Protein AF-X1P301-F1 (afdb_monomer_lite)

Secondary structure (DSSP, 8-state):
--S---EEEE-SSS--TTHHHHHTTSSPEEEE--TT---TTSEE----GGGHHHHHHHHHHHHHHHHTT--S----------------TTTHHHHHHTTTS-SSHHHHHHHHTTSS---------

Structure (mmCIF, N/CA/C/O backbone):
data_AF-X1P301-F1
#
_entry.id   AF-X1P301-F1
#
loop_
_atom_site.group_PDB
_atom_site.id
_atom_site.type_symbol
_atom_site.label_atom_id
_atom_site.label_alt_id
_atom_site.label_comp_id
_atom_site.label_asym_id
_atom_site.label_entity_id
_atom_site.label_seq_id
_atom_site.pdbx_PDB_ins_code
_atom_site.Cartn_x
_atom_site.Cartn_y
_atom_site.Cartn_z
_atom_site.occupancy
_atom_site.B_iso_or_equiv
_atom_site.auth_seq_id
_atom_site.auth_comp_id
_atom_site.auth_asym_id
_atom_site.auth_atom_id
_atom_site.pdbx_PDB_model_num
ATOM 1 N N . MET A 1 1 ? -17.099 -10.089 3.663 1.00 89.69 1 MET A N 1
ATOM 2 C CA . MET A 1 1 ? -16.391 -9.250 4.656 1.00 89.69 1 MET A CA 1
ATOM 3 C C . MET A 1 1 ? -15.686 -10.157 5.645 1.00 89.69 1 MET A C 1
ATOM 5 O O . MET A 1 1 ? -16.294 -11.140 6.049 1.00 89.69 1 MET A O 1
ATOM 9 N N . THR A 1 2 ? -14.427 -9.868 5.991 1.00 94.25 2 THR A N 1
ATOM 10 C CA . THR A 1 2 ? -13.598 -10.789 6.791 1.00 94.25 2 THR A CA 1
ATOM 11 C C . THR A 1 2 ? -13.805 -10.670 8.299 1.00 94.25 2 THR A C 1
ATOM 13 O O . THR A 1 2 ? -13.667 -11.666 9.005 1.00 94.25 2 THR A O 1
ATOM 16 N N . GLY A 1 3 ? -14.143 -9.471 8.787 1.00 93.62 3 GLY A N 1
ATOM 17 C CA . GLY A 1 3 ? -14.362 -9.195 10.211 1.00 93.62 3 GLY A CA 1
ATOM 18 C C . GLY A 1 3 ? -13.089 -9.191 11.066 1.00 93.62 3 GLY A C 1
ATOM 19 O O . GLY A 1 3 ? -13.188 -9.266 12.284 1.00 93.62 3 GLY A O 1
ATOM 20 N N . VAL A 1 4 ? -11.897 -9.133 10.455 1.00 95.94 4 VAL A N 1
ATOM 21 C CA . VAL A 1 4 ? -10.601 -9.249 11.167 1.00 95.94 4 VAL A CA 1
ATOM 22 C C . VAL A 1 4 ? -9.677 -8.044 11.014 1.00 95.94 4 VAL A C 1
ATOM 24 O O . VAL A 1 4 ? -8.567 -8.062 11.537 1.00 95.94 4 VAL A O 1
ATOM 27 N N . VAL A 1 5 ? -10.100 -7.007 10.291 1.00 96.44 5 VAL A N 1
ATOM 28 C CA . VAL A 1 5 ? -9.317 -5.772 10.158 1.00 96.44 5 VAL A CA 1
ATOM 29 C C . VAL A 1 5 ? -9.495 -4.954 11.434 1.00 96.44 5 VAL A C 1
ATOM 31 O O . VAL A 1 5 ? -10.604 -4.515 11.721 1.00 96.44 5 VAL A O 1
ATOM 34 N N . ASP A 1 6 ? -8.430 -4.746 12.204 1.00 97.38 6 ASP A N 1
ATOM 35 C CA . ASP A 1 6 ? -8.507 -3.930 13.428 1.00 97.38 6 ASP A CA 1
ATOM 36 C C . ASP A 1 6 ? -8.502 -2.446 13.132 1.00 97.38 6 ASP A C 1
ATOM 38 O O . ASP A 1 6 ? -9.187 -1.669 13.796 1.00 97.38 6 ASP A O 1
ATOM 42 N N . LEU A 1 7 ? -7.712 -2.060 12.138 1.00 98.19 7 LEU A N 1
ATOM 43 C CA . LEU A 1 7 ? -7.504 -0.677 11.786 1.00 98.19 7 LEU A CA 1
ATOM 44 C C . LEU A 1 7 ? -7.204 -0.566 10.298 1.00 98.19 7 LEU A C 1
ATOM 46 O O . LEU A 1 7 ? -6.413 -1.335 9.754 1.00 98.19 7 LEU A O 1
ATOM 50 N N . MET A 1 8 ? -7.832 0.409 9.657 1.00 98.19 8 MET A N 1
ATOM 51 C CA . MET A 1 8 ? -7.510 0.852 8.310 1.00 98.19 8 MET A CA 1
ATOM 52 C C . MET A 1 8 ? -7.082 2.316 8.399 1.00 98.19 8 MET A C 1
ATOM 54 O O . MET A 1 8 ? -7.903 3.1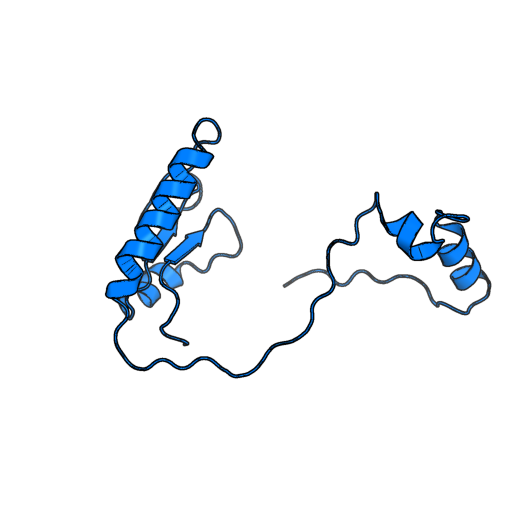84 8.688 1.00 98.19 8 MET A O 1
ATOM 58 N N . ALA A 1 9 ? -5.793 2.576 8.195 1.00 97.88 9 ALA A N 1
ATOM 59 C CA . ALA A 1 9 ? -5.258 3.927 8.088 1.00 97.88 9 ALA A CA 1
ATOM 60 C C . ALA A 1 9 ? -5.257 4.331 6.612 1.00 97.88 9 ALA A C 1
ATOM 62 O O . ALA A 1 9 ? -4.781 3.571 5.770 1.00 97.88 9 ALA A O 1
ATOM 63 N N . VAL A 1 10 ? -5.813 5.499 6.305 1.00 97.94 10 VAL A N 1
ATOM 64 C CA . VAL A 1 10 ? -5.957 6.010 4.941 1.00 97.94 10 VAL A CA 1
ATOM 65 C C . VAL A 1 10 ? -5.449 7.443 4.847 1.00 97.94 10 VAL A C 1
ATOM 67 O O . VAL A 1 10 ? -5.663 8.244 5.757 1.00 97.94 10 VAL A O 1
ATOM 70 N N . ASP A 1 11 ? -4.809 7.769 3.731 1.00 96.56 11 ASP A N 1
ATOM 71 C CA . ASP A 1 11 ? -4.250 9.082 3.432 1.00 96.56 11 ASP A CA 1
ATOM 72 C C . ASP A 1 11 ? -5.103 9.831 2.398 1.00 96.56 11 ASP A C 1
ATOM 74 O O . ASP A 1 11 ? -5.994 10.595 2.772 1.00 96.56 11 ASP A O 1
ATOM 78 N N . VAL A 1 12 ? -4.862 9.635 1.101 1.00 95.25 12 VAL A N 1
ATOM 79 C CA . VAL A 1 12 ? -5.505 10.359 0.004 1.00 95.25 12 VAL A CA 1
ATOM 80 C C . VAL A 1 12 ? -5.786 9.429 -1.171 1.00 95.25 12 VAL A C 1
ATOM 82 O O . VAL A 1 12 ? -5.005 8.540 -1.470 1.00 95.25 12 VAL A O 1
ATOM 85 N N . GLN A 1 13 ? -6.856 9.742 -1.909 1.00 93.75 13 GLN A N 1
ATOM 86 C CA . GLN A 1 13 ? -7.224 9.128 -3.195 1.00 93.75 13 GLN A CA 1
ATOM 87 C C . GLN A 1 13 ? -7.624 7.644 -3.123 1.00 93.75 13 GLN A C 1
ATOM 89 O O . GLN A 1 13 ? -7.204 6.891 -2.259 1.00 93.75 13 GLN A O 1
ATOM 94 N N . CYS A 1 14 ? -8.514 7.231 -4.032 1.00 95.31 14 CYS A N 1
ATOM 95 C CA . CYS A 1 14 ? -9.020 5.853 -4.156 1.00 95.31 14 CYS A CA 1
ATOM 96 C C . CYS A 1 14 ? -9.664 5.245 -2.887 1.00 95.31 14 CYS A C 1
ATOM 98 O O . CYS A 1 14 ? -9.900 4.040 -2.829 1.00 95.31 14 CYS A O 1
ATOM 100 N N . ILE A 1 15 ? -10.011 6.068 -1.892 1.00 96.81 15 ILE A N 1
ATOM 101 C CA . ILE A 1 15 ? -10.675 5.649 -0.653 1.00 96.81 15 ILE A CA 1
ATOM 102 C C . ILE A 1 15 ? -12.182 5.854 -0.800 1.00 96.81 15 ILE A C 1
ATOM 104 O O . ILE A 1 15 ? -12.647 6.966 -1.044 1.00 96.81 15 ILE A O 1
ATOM 108 N N . MET A 1 16 ? -12.963 4.788 -0.626 1.00 96.50 16 MET A N 1
ATOM 109 C CA . MET A 1 16 ? -14.423 4.859 -0.707 1.00 96.50 16 MET A CA 1
ATOM 110 C C . MET A 1 16 ? -15.008 5.504 0.565 1.00 96.50 16 MET A C 1
ATOM 112 O O . MET A 1 16 ? -14.878 4.917 1.640 1.00 96.50 16 MET A O 1
ATOM 116 N N . PRO A 1 17 ? -15.730 6.642 0.493 1.00 95.50 17 PRO A N 1
ATOM 117 C CA . PRO A 1 17 ? -16.293 7.295 1.684 1.00 95.50 17 PRO A CA 1
ATOM 118 C C . PRO A 1 17 ? -17.280 6.420 2.472 1.00 95.50 17 PRO A C 1
ATOM 120 O O . PRO A 1 17 ? -17.423 6.576 3.683 1.00 95.50 17 PRO A O 1
ATOM 123 N N . ALA A 1 18 ? -17.922 5.452 1.805 1.00 96.75 18 ALA A N 1
ATOM 124 C CA . ALA A 1 18 ? -18.822 4.481 2.430 1.00 96.75 18 ALA A CA 1
ATOM 125 C C . ALA A 1 18 ? -18.152 3.651 3.546 1.00 96.75 18 ALA A C 1
ATOM 127 O O . ALA A 1 18 ? -18.853 3.142 4.426 1.00 96.75 18 ALA A O 1
ATOM 128 N N . LEU A 1 19 ? -16.814 3.560 3.557 1.00 96.81 19 LEU A N 1
ATOM 129 C CA . LEU A 1 19 ? -16.048 2.893 4.612 1.00 96.81 19 LEU A CA 1
ATOM 130 C C . LEU A 1 19 ? -16.354 3.454 6.005 1.00 96.81 19 LEU A C 1
ATOM 132 O O . LEU A 1 19 ? -16.424 2.674 6.948 1.00 96.81 19 LEU A O 1
ATOM 136 N N . GLY A 1 20 ? -16.620 4.760 6.133 1.00 95.62 20 GLY A N 1
ATOM 137 C CA . GLY A 1 20 ? -16.973 5.365 7.422 1.00 95.62 20 GLY A CA 1
ATOM 138 C C . GLY A 1 20 ? -18.206 4.716 8.056 1.00 95.62 20 GLY A C 1
ATOM 139 O O . GLY A 1 20 ? -18.190 4.353 9.229 1.00 95.62 20 GLY A O 1
ATOM 140 N N . SER A 1 21 ? -19.249 4.472 7.258 1.00 96.00 21 SER A N 1
ATOM 141 C CA . SER A 1 21 ? -20.453 3.770 7.723 1.00 96.00 21 SER A CA 1
ATOM 142 C C . SER A 1 21 ? -20.238 2.264 7.908 1.00 96.00 21 SER A C 1
ATOM 144 O O . SER A 1 21 ? -20.720 1.687 8.880 1.00 96.00 21 SER A O 1
ATOM 146 N N . LEU A 1 22 ? -19.480 1.626 7.008 1.00 95.06 22 LEU A N 1
ATOM 147 C CA . LEU A 1 22 ? -19.248 0.180 7.018 1.00 95.06 22 LEU A CA 1
ATOM 148 C C . LEU A 1 22 ? -18.436 -0.270 8.237 1.00 95.06 22 LEU A C 1
ATOM 150 O O . LEU A 1 22 ? -18.720 -1.320 8.813 1.00 95.06 22 LEU A O 1
ATOM 154 N N . CYS A 1 23 ? -17.438 0.519 8.641 1.00 94.38 23 CYS A N 1
ATOM 155 C CA . CYS A 1 23 ? -16.628 0.237 9.822 1.00 94.38 23 CYS A CA 1
ATOM 156 C C . CYS A 1 23 ? -17.469 0.199 11.105 1.00 94.38 23 CYS A C 1
ATOM 158 O O . CYS A 1 23 ? -17.176 -0.610 11.976 1.00 94.38 23 CYS A O 1
ATOM 160 N N . GLY A 1 24 ? -18.572 0.956 11.180 1.00 91.94 24 GLY A N 1
ATOM 161 C CA . GLY A 1 24 ? -19.516 0.902 12.303 1.00 91.94 24 GLY A CA 1
ATOM 162 C C . GLY A 1 24 ? -20.238 -0.444 12.476 1.00 91.94 24 GLY A C 1
ATOM 163 O O . GLY A 1 24 ? -20.792 -0.705 13.541 1.00 91.94 24 GLY A O 1
ATOM 164 N N . CYS A 1 25 ? -20.225 -1.323 11.466 1.00 93.19 25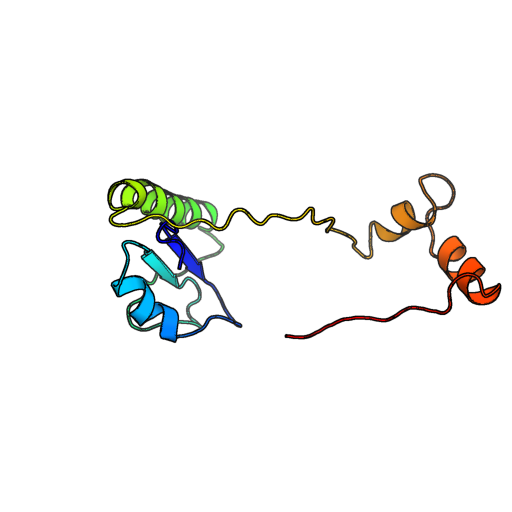 CYS A N 1
ATOM 165 C CA . CYS A 1 25 ? -20.768 -2.684 11.565 1.00 93.19 25 CYS A CA 1
ATOM 166 C C . CYS A 1 25 ? -19.787 -3.693 12.191 1.00 93.19 25 CYS A C 1
ATOM 168 O O . CYS A 1 25 ? -20.174 -4.830 12.465 1.00 93.19 25 CYS A O 1
ATOM 170 N N . PHE A 1 26 ? -18.522 -3.309 12.381 1.00 94.25 26 PHE A N 1
ATOM 171 C CA . PHE A 1 26 ? -17.447 -4.149 12.911 1.00 94.25 26 PHE A CA 1
ATOM 172 C C . PHE A 1 26 ? -16.710 -3.411 14.036 1.00 94.25 26 PHE A C 1
ATOM 174 O O . PHE A 1 26 ? -17.081 -2.311 14.432 1.00 94.25 26 PHE A O 1
ATOM 181 N N . HIS A 1 27 ? -15.650 -4.015 14.573 1.00 95.31 27 HIS A N 1
ATOM 182 C CA . HIS A 1 27 ? -14.749 -3.330 15.503 1.00 95.31 27 HIS A CA 1
ATOM 183 C C . HIS A 1 27 ? -13.709 -2.462 14.784 1.00 95.31 27 HIS A C 1
ATOM 185 O O . HIS A 1 27 ? -13.013 -1.697 15.441 1.00 95.31 27 HIS A O 1
ATOM 191 N N . THR A 1 28 ? -13.572 -2.588 13.459 1.00 96.75 28 THR A N 1
ATOM 192 C CA . THR A 1 28 ? -12.552 -1.909 12.650 1.00 96.75 28 THR A CA 1
ATOM 193 C C . THR A 1 28 ? -12.553 -0.399 12.872 1.00 96.75 28 THR A C 1
ATOM 195 O O . THR A 1 28 ? -13.552 0.270 12.615 1.00 96.75 28 THR A O 1
ATOM 198 N N . LYS A 1 29 ? -11.404 0.157 13.260 1.00 97.94 29 LYS A N 1
ATOM 199 C CA . LYS A 1 29 ? -11.189 1.606 13.295 1.00 97.94 29 LYS A CA 1
ATOM 200 C C . LYS A 1 29 ? -10.746 2.114 11.925 1.00 97.94 29 LYS A C 1
ATOM 202 O O . LYS A 1 29 ? -9.779 1.611 11.360 1.00 97.94 29 LYS A O 1
ATOM 207 N N . LEU A 1 30 ? -11.432 3.123 11.399 1.00 98.31 30 LEU A N 1
ATOM 208 C CA . LEU A 1 30 ? -11.005 3.845 10.201 1.00 98.31 30 LEU A CA 1
ATOM 209 C C . LEU A 1 30 ? -10.316 5.137 10.635 1.00 98.31 30 LEU A C 1
ATOM 211 O O . LEU A 1 30 ? -10.955 5.961 11.286 1.00 98.31 30 LEU A O 1
ATOM 215 N N . ILE A 1 31 ? -9.041 5.305 10.284 1.00 98.44 31 ILE A N 1
ATOM 216 C CA . ILE A 1 31 ? -8.258 6.507 10.594 1.00 98.44 31 ILE A CA 1
ATOM 217 C C . ILE A 1 31 ? -7.914 7.232 9.303 1.00 98.44 31 ILE A C 1
ATOM 219 O O . ILE A 1 31 ? -7.261 6.671 8.429 1.00 98.44 31 ILE A O 1
ATOM 223 N N . THR A 1 32 ? -8.320 8.493 9.208 1.00 98.44 32 THR A N 1
ATOM 224 C CA . THR A 1 32 ? -7.898 9.406 8.138 1.00 98.44 32 THR A CA 1
ATOM 225 C C . THR A 1 32 ? -6.701 10.226 8.595 1.00 98.44 32 THR A C 1
ATOM 227 O O . THR A 1 32 ? -6.723 10.758 9.706 1.00 98.44 32 THR A O 1
ATOM 230 N N . THR A 1 33 ? -5.674 10.342 7.751 1.00 98.19 33 THR A N 1
ATOM 231 C CA . THR A 1 33 ? -4.413 11.002 8.125 1.00 98.19 33 THR A CA 1
ATOM 232 C C . THR A 1 33 ? -4.128 12.301 7.390 1.00 98.19 33 THR A C 1
ATOM 234 O O . THR A 1 33 ? -3.431 13.167 7.914 1.00 98.19 33 THR A O 1
ATOM 237 N N . SER A 1 34 ? -4.673 12.482 6.186 1.00 97.12 34 SER A N 1
ATOM 238 C CA . SER A 1 34 ? -4.439 13.699 5.414 1.00 97.12 34 SER A CA 1
ATOM 239 C C . SER A 1 34 ? -5.413 14.810 5.812 1.00 97.12 34 SER A C 1
ATOM 241 O O . SER A 1 34 ? -6.624 14.573 5.822 1.00 97.12 34 SER A O 1
ATOM 243 N N . PRO A 1 35 ? -4.959 16.065 5.993 1.00 95.69 35 PRO A N 1
ATOM 244 C CA . PRO A 1 35 ? -5.873 17.191 6.195 1.00 95.69 35 PRO A CA 1
ATOM 245 C C . PRO A 1 35 ? -6.803 17.418 4.989 1.00 95.69 35 PRO A C 1
ATOM 247 O O . PRO A 1 35 ? -7.857 18.040 5.126 1.00 95.69 35 PRO A O 1
ATOM 250 N N . LYS A 1 36 ? -6.437 16.888 3.810 1.00 95.56 36 LYS A N 1
ATOM 251 C CA . LYS A 1 36 ? -7.197 16.987 2.554 1.00 95.56 36 LYS A CA 1
ATOM 252 C C . LYS A 1 36 ? -8.299 15.932 2.417 1.00 95.56 36 LYS A C 1
ATOM 254 O O . LYS A 1 36 ? -9.139 16.063 1.532 1.00 95.56 36 LYS A O 1
ATOM 259 N N . CYS A 1 37 ? -8.292 14.886 3.242 1.00 94.50 37 CYS A N 1
ATOM 260 C CA . CYS A 1 37 ? -9.219 13.764 3.136 1.00 94.50 37 CYS A CA 1
ATOM 261 C C . CYS A 1 37 ? -9.770 13.415 4.520 1.00 94.50 37 CYS A C 1
ATOM 263 O O . CYS A 1 37 ? -9.118 12.741 5.311 1.00 94.50 37 CYS A O 1
ATOM 265 N N . LYS A 1 38 ? -10.990 13.877 4.807 1.00 96.38 38 LYS A N 1
ATOM 266 C CA . LYS A 1 38 ? -11.728 13.557 6.035 1.00 96.38 38 LYS A CA 1
ATOM 267 C C . LYS A 1 38 ? -13.002 12.814 5.661 1.00 96.38 38 LYS A C 1
ATOM 269 O O . LYS A 1 38 ? -13.699 13.211 4.728 1.00 96.38 38 LYS A O 1
ATOM 274 N N . ILE A 1 39 ? -13.303 11.739 6.383 1.00 97.06 39 ILE A N 1
ATOM 275 C CA . ILE A 1 39 ? -14.456 10.871 6.122 1.00 97.06 39 ILE A CA 1
ATOM 276 C C . ILE A 1 39 ? -15.344 10.876 7.363 1.00 97.06 39 ILE A C 1
ATOM 278 O O . ILE A 1 39 ? -14.873 10.636 8.472 1.00 97.06 39 ILE A O 1
ATOM 282 N N . ALA A 1 40 ? -16.637 11.149 7.188 1.00 96.50 40 ALA A N 1
ATOM 283 C CA . ALA A 1 40 ? -17.590 11.100 8.291 1.00 96.50 40 ALA A CA 1
ATOM 284 C C . ALA A 1 40 ? -17.653 9.684 8.893 1.00 96.50 40 ALA A C 1
ATOM 286 O O . ALA A 1 40 ? -17.736 8.697 8.163 1.00 96.50 40 ALA A O 1
ATOM 287 N N . GLY A 1 41 ? -17.610 9.588 10.223 1.00 93.56 41 GLY A N 1
ATOM 288 C CA . GLY A 1 41 ? -17.553 8.310 10.943 1.00 93.56 41 GLY A CA 1
ATOM 289 C C . GLY A 1 41 ? -16.148 7.706 11.067 1.00 93.56 41 GLY A C 1
ATOM 290 O O . GLY A 1 41 ? -15.989 6.729 11.792 1.00 93.56 41 GLY A O 1
ATOM 291 N N . ALA A 1 42 ? -15.132 8.287 10.418 1.00 97.00 42 ALA A N 1
ATOM 292 C CA . ALA A 1 42 ? -13.733 7.951 10.665 1.00 97.00 42 ALA A CA 1
ATOM 293 C C . ALA A 1 42 ? -13.158 8.787 11.817 1.00 97.00 42 ALA A C 1
ATOM 295 O O . ALA A 1 42 ? -13.521 9.949 12.010 1.00 97.00 42 ALA A O 1
ATOM 296 N N . GLU A 1 43 ? -12.209 8.206 12.542 1.00 97.56 43 GLU A N 1
ATOM 297 C CA . GLU A 1 43 ? -11.314 8.944 13.427 1.00 97.56 43 GLU A CA 1
ATOM 298 C C . GLU A 1 43 ? -10.293 9.717 12.567 1.00 97.56 43 GLU A C 1
ATOM 300 O O . GLU A 1 43 ? -9.931 9.288 11.464 1.00 97.56 43 GLU A O 1
ATOM 305 N N . HIS A 1 44 ? -9.857 10.889 13.027 1.00 98.06 44 HIS A N 1
ATOM 306 C CA . HIS A 1 44 ? -8.906 11.720 12.291 1.00 98.06 44 HIS A CA 1
ATOM 307 C C . HIS A 1 44 ? -7.663 11.967 13.134 1.00 98.06 44 HIS A C 1
ATOM 309 O O . HIS A 1 44 ? -7.755 12.571 14.201 1.00 98.06 44 HIS A O 1
ATOM 315 N N . ILE A 1 45 ? -6.517 11.518 12.628 1.00 98.06 45 ILE A N 1
ATOM 316 C CA . ILE A 1 45 ? -5.203 11.749 13.227 1.00 98.06 45 ILE A CA 1
ATOM 317 C C . ILE A 1 45 ? -4.339 12.360 12.138 1.00 98.06 45 ILE A C 1
ATOM 319 O O . ILE A 1 45 ? -3.826 11.644 11.281 1.00 98.06 45 ILE A O 1
ATOM 323 N N . GLU A 1 46 ? -4.223 13.686 12.139 1.00 97.75 46 GLU A N 1
ATOM 324 C CA . GLU A 1 46 ? -3.451 14.392 11.119 1.00 97.75 46 GLU A CA 1
ATOM 325 C C . GLU A 1 46 ? -1.978 13.971 11.175 1.00 97.75 46 GLU A C 1
ATOM 327 O O . GLU A 1 46 ? -1.335 14.026 12.225 1.00 97.75 46 GLU A O 1
ATOM 332 N N . PHE A 1 47 ? -1.450 13.518 10.040 1.00 97.69 47 PHE A N 1
ATOM 333 C CA . PHE A 1 47 ? -0.066 13.088 9.936 1.00 97.69 47 PHE A CA 1
ATOM 334 C C . PHE A 1 47 ? 0.832 14.279 9.615 1.00 97.69 47 PHE A C 1
ATOM 336 O O . PHE A 1 47 ? 0.692 14.901 8.565 1.00 97.69 47 PHE A O 1
ATOM 343 N N . HIS A 1 48 ? 1.773 14.548 10.516 1.00 97.62 48 HIS A N 1
ATOM 344 C CA . HIS A 1 48 ? 2.818 15.545 10.333 1.00 97.62 48 HIS A CA 1
ATOM 345 C C . HIS A 1 48 ? 4.170 14.852 10.151 1.00 97.62 48 HIS A C 1
ATOM 347 O O . HIS A 1 48 ? 4.561 14.001 10.954 1.00 97.62 48 HIS A O 1
ATOM 353 N N . GLU A 1 49 ? 4.887 15.207 9.089 1.00 96.25 49 GLU A N 1
ATOM 354 C CA . GLU A 1 49 ? 6.121 14.541 8.672 1.00 96.25 49 GLU A CA 1
ATOM 355 C C . GLU A 1 49 ? 7.255 14.699 9.696 1.00 96.25 49 GLU A C 1
ATOM 357 O O . GLU A 1 49 ? 8.057 13.782 9.877 1.00 96.25 49 GLU A O 1
ATOM 362 N N . ASP A 1 50 ? 7.290 15.820 10.418 1.00 97.94 50 ASP A N 1
ATOM 363 C CA . ASP A 1 50 ? 8.240 16.092 11.504 1.00 97.94 50 ASP A CA 1
ATOM 364 C C . ASP A 1 50 ? 8.046 15.164 12.719 1.00 97.94 50 ASP A C 1
ATOM 366 O O . ASP A 1 50 ? 8.987 14.928 13.478 1.00 97.94 50 ASP A O 1
ATOM 370 N N . ARG A 1 51 ? 6.851 14.578 12.868 1.00 97.69 51 ARG A N 1
ATOM 371 C CA . ARG A 1 51 ? 6.482 13.626 13.930 1.00 97.69 51 ARG A CA 1
ATOM 372 C C . ARG A 1 51 ? 6.055 12.259 13.393 1.00 97.69 51 ARG A C 1
ATOM 374 O O . ARG A 1 51 ? 5.426 11.476 14.104 1.00 97.69 51 ARG A O 1
ATOM 381 N N . ALA A 1 52 ? 6.444 11.926 12.163 1.00 97.62 52 ALA A N 1
ATOM 382 C CA . ALA A 1 52 ? 5.996 10.732 11.444 1.00 97.62 52 ALA A CA 1
ATOM 383 C C . ALA A 1 52 ? 6.068 9.433 12.269 1.00 97.62 52 ALA A C 1
ATOM 385 O O . ALA A 1 52 ? 5.118 8.654 12.314 1.00 97.62 52 ALA A O 1
ATOM 386 N N . VAL A 1 53 ? 7.197 9.196 12.943 1.00 98.25 53 VAL A N 1
ATOM 387 C CA . VAL A 1 53 ? 7.427 7.964 13.715 1.00 98.25 53 VAL A CA 1
ATOM 388 C C . VAL A 1 53 ? 6.555 7.907 14.971 1.00 98.25 53 VAL A C 1
ATOM 390 O O . VAL A 1 53 ? 6.100 6.831 15.357 1.00 98.25 53 VAL A O 1
ATOM 393 N N . GLU A 1 54 ? 6.336 9.045 15.624 1.00 98.50 54 GLU A N 1
ATOM 394 C CA . GLU A 1 54 ? 5.478 9.148 16.805 1.00 98.50 54 GLU A CA 1
ATOM 395 C C . GLU A 1 54 ? 4.028 8.824 16.435 1.00 98.50 54 GLU A C 1
ATOM 397 O O . GLU A 1 54 ? 3.442 7.903 17.006 1.00 98.50 54 GLU A O 1
ATOM 402 N N . ILE A 1 55 ? 3.507 9.490 15.403 1.00 98.31 55 ILE A N 1
ATOM 403 C CA . ILE A 1 55 ? 2.131 9.318 14.921 1.00 98.31 55 ILE A CA 1
ATOM 404 C C . ILE A 1 55 ? 1.914 7.891 14.399 1.00 98.31 55 ILE A C 1
ATOM 406 O O . ILE A 1 55 ? 0.901 7.258 14.691 1.00 98.31 55 ILE A O 1
ATOM 410 N N . ALA A 1 56 ? 2.887 7.320 13.683 1.00 98.25 56 ALA A N 1
ATOM 411 C CA . ALA A 1 56 ? 2.800 5.933 13.231 1.00 98.25 56 ALA A CA 1
ATOM 412 C C . ALA A 1 56 ? 2.715 4.944 14.407 1.00 98.25 56 ALA A C 1
ATOM 414 O O . ALA A 1 56 ? 1.928 3.996 14.365 1.00 98.25 56 ALA A O 1
ATOM 415 N N . ARG A 1 57 ? 3.494 5.160 15.478 1.00 98.44 57 ARG A N 1
ATOM 416 C CA . ARG A 1 57 ? 3.423 4.327 16.690 1.00 98.44 57 ARG A CA 1
ATOM 417 C C . ARG A 1 57 ? 2.084 4.467 17.397 1.00 98.44 57 ARG A C 1
ATOM 419 O O . ARG A 1 57 ? 1.569 3.461 17.876 1.00 98.44 57 ARG A O 1
ATOM 426 N N . GLU A 1 58 ? 1.527 5.671 17.449 1.00 98.38 58 GLU A N 1
ATOM 427 C CA . GLU A 1 58 ? 0.192 5.917 17.993 1.00 98.38 58 GLU A CA 1
ATOM 428 C C . GLU A 1 58 ? -0.870 5.124 17.221 1.00 98.38 58 GLU A C 1
ATOM 430 O O . GLU A 1 58 ? -1.597 4.332 17.820 1.00 98.38 58 GLU A O 1
ATOM 435 N N . ILE A 1 59 ? -0.889 5.230 15.889 1.00 98.38 59 ILE A N 1
ATOM 436 C CA . ILE A 1 59 ? -1.832 4.497 15.029 1.00 98.38 59 ILE A CA 1
ATOM 437 C C . ILE A 1 59 ? -1.695 2.978 15.220 1.00 98.38 59 ILE A C 1
ATOM 439 O O . ILE A 1 59 ? -2.694 2.271 15.363 1.00 98.38 59 ILE A O 1
ATOM 443 N N . ILE A 1 60 ? -0.466 2.454 15.272 1.00 98.50 60 ILE A N 1
ATOM 444 C CA . ILE A 1 60 ? -0.224 1.024 15.520 1.00 98.50 60 ILE A CA 1
ATOM 445 C C . ILE A 1 60 ? -0.716 0.618 16.914 1.00 98.50 60 ILE A C 1
ATOM 447 O O . ILE A 1 60 ? -1.334 -0.436 17.063 1.00 98.50 60 ILE A O 1
ATOM 451 N N . LYS A 1 61 ? -0.478 1.445 17.936 1.00 98.56 61 LYS A N 1
ATOM 452 C CA . LYS A 1 61 ? -0.941 1.186 19.303 1.00 98.56 61 LYS A CA 1
ATOM 453 C C . LYS A 1 61 ? -2.467 1.102 19.363 1.00 98.56 61 LYS A C 1
ATOM 455 O O . LYS A 1 61 ? -2.984 0.155 19.948 1.00 98.56 61 LYS A O 1
ATOM 460 N N . ILE A 1 62 ? -3.171 2.005 18.679 1.00 98.38 62 ILE A N 1
ATOM 461 C CA . ILE A 1 62 ? -4.635 1.966 18.555 1.00 98.38 62 ILE A CA 1
ATOM 462 C C . ILE A 1 62 ? -5.092 0.644 17.917 1.00 98.38 62 ILE A C 1
ATOM 464 O O . ILE A 1 62 ? -6.048 0.034 18.396 1.00 98.38 62 ILE A O 1
ATOM 468 N N . ALA A 1 63 ? -4.409 0.160 16.872 1.00 98.19 63 ALA A N 1
ATOM 469 C CA . ALA A 1 63 ? -4.729 -1.132 16.256 1.00 98.19 63 ALA A CA 1
ATOM 470 C C . ALA A 1 63 ? -4.546 -2.305 17.236 1.00 98.19 63 ALA A C 1
ATOM 472 O O . ALA A 1 63 ? -5.420 -3.166 17.333 1.00 98.19 63 ALA A O 1
ATOM 473 N N . ILE A 1 64 ? -3.433 -2.320 17.981 1.00 98.38 64 ILE A N 1
ATOM 474 C CA . ILE A 1 64 ? -3.120 -3.358 18.976 1.00 98.38 64 ILE A CA 1
ATOM 475 C C . ILE A 1 64 ? -4.168 -3.376 20.091 1.00 98.38 64 ILE A C 1
ATOM 477 O O . ILE A 1 64 ? -4.670 -4.439 20.445 1.00 98.38 64 ILE A O 1
ATOM 481 N N . GLU A 1 65 ? -4.532 -2.216 20.631 1.00 97.88 65 GLU A N 1
ATOM 482 C CA . GLU A 1 65 ? -5.557 -2.116 21.674 1.00 97.88 65 GLU A CA 1
ATOM 483 C C . GLU A 1 65 ? -6.925 -2.578 21.148 1.00 97.88 65 GLU A C 1
ATOM 485 O O . GLU A 1 65 ? -7.663 -3.298 21.833 1.00 97.88 65 GLU A O 1
ATOM 490 N N . ASN A 1 66 ? -7.229 -2.250 19.889 1.00 97.62 66 ASN A N 1
ATOM 491 C CA . ASN A 1 66 ? -8.481 -2.626 19.248 1.00 97.62 66 ASN A CA 1
ATOM 492 C C . ASN A 1 66 ? -8.581 -4.118 18.885 1.00 97.62 66 ASN A C 1
ATOM 494 O O . ASN A 1 66 ? -9.688 -4.621 18.700 1.00 97.62 66 ASN A O 1
ATOM 498 N N . PHE A 1 67 ? -7.464 -4.851 18.844 1.00 96.62 67 PHE A N 1
ATOM 499 C CA . PHE A 1 67 ? -7.450 -6.299 18.602 1.00 96.62 67 PHE A CA 1
ATOM 500 C C . PHE A 1 67 ? -8.364 -7.061 19.574 1.00 96.62 67 PHE A C 1
ATOM 502 O O . PHE A 1 67 ? -9.075 -7.986 19.180 1.00 96.62 67 PHE A O 1
ATOM 509 N N . SER A 1 68 ? -8.393 -6.642 20.843 1.00 95.69 68 SER A N 1
ATOM 510 C CA . SER A 1 68 ? -9.238 -7.248 21.882 1.00 95.69 68 SER A CA 1
ATOM 511 C C 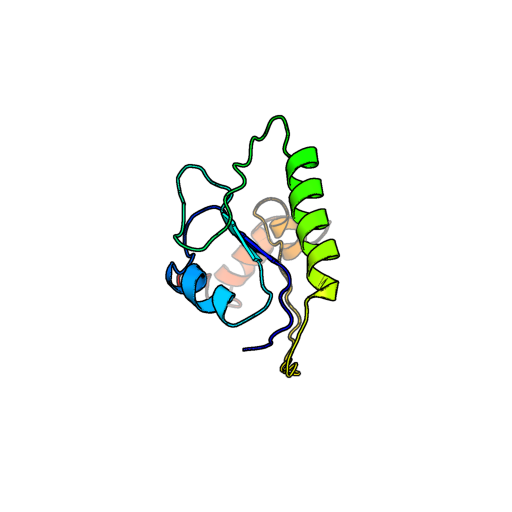. SER A 1 68 ? -10.745 -7.051 21.647 1.00 95.69 68 SER A C 1
ATOM 513 O O . SER A 1 68 ? -11.560 -7.818 22.160 1.00 95.69 68 SER A O 1
ATOM 515 N N . ASN A 1 69 ? -11.124 -6.065 20.826 1.00 95.50 69 ASN A N 1
ATOM 516 C CA . ASN A 1 69 ? -12.513 -5.761 20.485 1.00 95.50 69 ASN A CA 1
ATOM 517 C C . ASN A 1 69 ? -13.044 -6.581 19.302 1.00 95.50 69 ASN A C 1
ATOM 519 O O . ASN A 1 69 ? -14.226 -6.447 18.976 1.00 95.50 69 ASN A O 1
ATOM 523 N N . ARG A 1 70 ? -12.214 -7.429 18.671 1.00 93.69 70 ARG A N 1
ATOM 524 C CA . ARG A 1 70 ? -12.638 -8.361 17.614 1.00 93.69 70 ARG A CA 1
ATOM 525 C C . ARG A 1 70 ? -13.810 -9.211 18.099 1.00 93.69 70 ARG A C 1
ATOM 527 O O . ARG A 1 70 ? -13.681 -9.999 19.034 1.00 93.69 70 ARG A O 1
ATOM 534 N N . LYS A 1 71 ? -14.963 -9.069 17.447 1.00 84.19 71 LYS A N 1
ATOM 535 C CA . LYS A 1 71 ? -16.194 -9.798 17.782 1.00 84.19 71 LYS A CA 1
ATOM 536 C C . LYS A 1 71 ? -16.859 -10.333 16.520 1.00 84.19 71 LYS A C 1
ATOM 538 O O . LYS A 1 71 ? -16.738 -9.760 15.442 1.00 84.19 71 LYS A O 1
ATOM 543 N N . GLY A 1 72 ? -17.626 -11.408 16.681 1.00 82.44 72 GLY A N 1
ATOM 544 C CA . GLY A 1 72 ? -18.431 -11.988 15.608 1.00 82.44 72 GLY A CA 1
ATOM 545 C C . GLY A 1 72 ? -17.716 -13.080 14.813 1.00 82.44 72 GLY A C 1
ATOM 546 O O . GLY A 1 72 ? -16.693 -13.624 15.223 1.00 82.44 72 GLY A O 1
ATOM 547 N N . LYS A 1 73 ? -18.322 -13.456 13.683 1.00 82.38 73 LYS A N 1
ATOM 548 C CA . LYS A 1 73 ? -17.826 -14.540 12.831 1.00 82.38 73 LYS A CA 1
ATOM 549 C C . LYS A 1 73 ? -16.673 -14.044 11.964 1.00 82.38 73 LYS A C 1
ATOM 551 O O . LYS A 1 73 ? -16.844 -13.125 11.168 1.00 82.38 73 LYS A O 1
ATOM 556 N N . VAL A 1 74 ? -15.531 -14.709 12.088 1.00 90.12 74 VAL A N 1
ATOM 557 C CA . VAL A 1 74 ? -14.371 -14.529 11.214 1.00 90.12 74 VAL A CA 1
ATOM 558 C C . VAL A 1 74 ? -14.575 -15.334 9.935 1.00 90.12 74 VAL A C 1
ATOM 560 O O . VAL A 1 74 ? -14.915 -16.514 9.995 1.00 90.12 74 VAL A O 1
ATOM 563 N N . ASN A 1 75 ? -14.356 -14.706 8.780 1.00 92.62 75 ASN A N 1
ATOM 564 C CA . ASN A 1 75 ? -14.408 -15.378 7.482 1.00 92.62 75 ASN A CA 1
ATOM 565 C C . ASN A 1 75 ? -13.280 -14.880 6.571 1.00 92.62 75 ASN A C 1
ATOM 567 O O . ASN A 1 75 ? -13.457 -13.927 5.813 1.00 92.62 75 ASN A O 1
ATOM 571 N N . ILE A 1 76 ? -12.109 -15.505 6.672 1.00 95.38 76 ILE A N 1
ATOM 572 C CA . ILE A 1 76 ? -10.954 -15.194 5.824 1.00 95.38 76 ILE A CA 1
ATOM 573 C C . ILE A 1 76 ? -10.958 -16.183 4.649 1.00 95.38 76 ILE A C 1
ATOM 575 O O . ILE A 1 76 ? -10.792 -17.381 4.888 1.00 95.38 76 ILE A O 1
ATOM 579 N N . PRO A 1 77 ? -11.150 -15.728 3.396 1.00 95.50 77 PRO A N 1
ATOM 580 C CA . PRO A 1 77 ? -11.017 -16.595 2.231 1.00 95.50 77 PRO A CA 1
ATOM 581 C C . PRO A 1 77 ? -9.610 -17.191 2.158 1.00 95.50 77 PRO A C 1
ATOM 583 O O . PRO A 1 77 ? -8.624 -16.467 2.283 1.00 95.50 77 PRO A O 1
ATOM 586 N N . ASN A 1 78 ? -9.512 -18.498 1.918 1.00 96.19 78 ASN A N 1
ATOM 587 C CA . ASN A 1 78 ? -8.230 -19.174 1.728 1.00 96.19 78 ASN A CA 1
ATOM 588 C C . ASN A 1 78 ? -7.750 -19.033 0.275 1.00 96.19 78 ASN A C 1
ATOM 590 O O . ASN A 1 78 ? -7.689 -20.010 -0.467 1.00 96.19 78 ASN A O 1
ATOM 594 N N . VAL A 1 79 ? -7.501 -17.793 -0.142 1.00 96.38 79 VAL A N 1
ATOM 595 C CA . VAL A 1 79 ? -7.011 -17.451 -1.481 1.00 96.38 79 VAL A CA 1
ATOM 596 C C . VAL A 1 79 ? -5.832 -16.507 -1.313 1.00 96.38 79 VAL A C 1
ATOM 598 O O . VAL A 1 79 ? -5.981 -15.410 -0.775 1.00 96.38 79 VAL A O 1
ATOM 601 N N . THR A 1 80 ? -4.661 -16.941 -1.760 1.00 96.25 80 THR A N 1
ATOM 602 C CA . THR A 1 80 ? -3.422 -16.164 -1.743 1.00 96.25 80 THR A CA 1
ATOM 603 C C . THR A 1 80 ? -2.646 -16.444 -3.022 1.00 96.25 80 THR A C 1
ATOM 605 O O . THR A 1 80 ? -2.745 -17.532 -3.581 1.00 96.25 80 THR A O 1
ATOM 608 N N . GLU A 1 81 ? -1.880 -15.460 -3.486 1.00 96.88 81 GLU A N 1
ATOM 609 C CA . GLU A 1 81 ? -1.041 -15.579 -4.678 1.00 96.88 81 GLU A CA 1
ATOM 610 C C . GLU A 1 81 ? 0.320 -14.932 -4.435 1.00 96.88 81 GLU A C 1
ATOM 612 O O . GLU A 1 81 ? 0.449 -13.977 -3.662 1.00 96.88 81 GLU A O 1
ATOM 617 N N . HIS A 1 82 ? 1.347 -15.446 -5.108 1.00 96.75 82 HIS A N 1
ATOM 618 C CA . HIS A 1 82 ? 2.686 -14.875 -5.032 1.00 96.75 82 HIS A CA 1
ATOM 619 C C . HIS A 1 82 ? 2.802 -13.642 -5.934 1.00 96.75 82 HIS A C 1
ATOM 621 O O . HIS A 1 82 ? 2.645 -13.728 -7.150 1.00 96.75 82 HIS A O 1
ATOM 627 N N . GLY A 1 83 ? 3.134 -12.494 -5.340 1.00 95.88 83 GLY A N 1
ATOM 628 C CA . GLY A 1 83 ? 3.442 -11.263 -6.067 1.00 95.88 83 GLY A CA 1
ATOM 629 C C . GLY A 1 83 ? 4.945 -10.991 -6.112 1.00 95.88 83 GLY A C 1
ATOM 630 O O . GLY A 1 83 ? 5.594 -10.960 -5.068 1.00 95.88 83 GLY A O 1
ATOM 631 N N . ILE A 1 84 ? 5.491 -10.749 -7.308 1.00 95.19 84 ILE A N 1
ATOM 632 C CA . ILE A 1 84 ? 6.842 -10.194 -7.488 1.00 95.19 84 ILE A CA 1
ATOM 633 C C . ILE A 1 84 ? 6.691 -8.740 -7.928 1.00 95.19 84 ILE A C 1
ATOM 635 O O . ILE A 1 84 ? 6.159 -8.458 -9.000 1.00 95.19 84 ILE A O 1
ATOM 639 N N . ALA A 1 85 ? 7.161 -7.825 -7.089 1.00 94.56 85 ALA A N 1
ATOM 640 C CA . ALA A 1 85 ? 7.117 -6.387 -7.321 1.00 94.56 85 ALA A CA 1
ATOM 641 C C . ALA A 1 85 ? 8.519 -5.777 -7.185 1.00 94.56 85 ALA A C 1
ATOM 643 O O . ALA A 1 85 ? 9.504 -6.485 -6.981 1.00 94.56 85 ALA A O 1
ATOM 644 N N . GLY A 1 86 ? 8.606 -4.450 -7.289 1.00 94.56 86 GLY A N 1
ATOM 645 C CA . GLY A 1 86 ? 9.862 -3.726 -7.106 1.00 94.56 86 GLY A CA 1
ATOM 646 C C . GLY A 1 86 ? 10.739 -3.665 -8.353 1.00 94.56 86 GLY A C 1
ATOM 647 O O . GLY A 1 86 ? 11.928 -3.409 -8.226 1.00 94.56 86 GLY A O 1
ATOM 648 N N . PHE A 1 87 ? 10.182 -3.866 -9.549 1.00 94.50 87 PHE A N 1
ATOM 649 C CA . PHE A 1 87 ? 10.863 -3.526 -10.800 1.00 94.50 87 PHE A CA 1
ATOM 650 C C . PHE A 1 87 ? 10.865 -2.003 -10.966 1.00 94.50 87 PHE A C 1
ATOM 652 O O . PHE A 1 87 ? 9.814 -1.402 -11.181 1.00 94.50 87 PHE A O 1
ATOM 659 N N . THR A 1 88 ? 12.036 -1.384 -10.847 1.00 94.81 88 THR A N 1
ATOM 660 C CA . THR A 1 88 ? 12.228 0.064 -10.986 1.00 94.81 88 THR A CA 1
ATOM 661 C C . THR A 1 88 ? 13.143 0.370 -12.164 1.00 94.81 88 THR A C 1
ATOM 663 O O . THR A 1 88 ? 13.855 -0.500 -12.671 1.00 94.81 88 THR A O 1
ATOM 666 N N . THR A 1 89 ? 13.165 1.625 -12.605 1.00 91.38 89 THR A N 1
ATOM 667 C CA . THR A 1 89 ? 14.073 2.080 -13.667 1.00 91.38 89 THR A CA 1
ATOM 668 C C . THR A 1 89 ? 15.547 1.895 -13.313 1.00 91.38 89 THR A C 1
ATOM 670 O O . THR A 1 89 ? 16.373 1.696 -14.200 1.00 91.38 89 THR A O 1
ATOM 673 N N . GLU A 1 90 ? 15.884 1.903 -12.027 1.00 91.12 90 GLU A N 1
ATOM 674 C CA . GLU A 1 90 ? 17.249 1.766 -11.521 1.00 91.12 90 GLU A CA 1
ATOM 675 C C . GLU A 1 90 ? 17.718 0.307 -11.527 1.00 91.12 90 GLU A C 1
ATOM 677 O O . GLU A 1 90 ? 18.893 0.040 -11.783 1.00 91.12 90 GLU A O 1
ATOM 682 N N . ASN A 1 91 ? 16.822 -0.651 -11.259 1.00 92.94 91 ASN A N 1
ATOM 683 C CA . ASN A 1 91 ? 17.191 -2.065 -11.141 1.00 92.94 91 ASN A CA 1
ATOM 684 C C . ASN A 1 91 ? 16.860 -2.912 -12.378 1.00 92.94 91 ASN A C 1
ATOM 686 O O . ASN A 1 91 ? 17.406 -4.010 -12.527 1.00 92.94 91 ASN A O 1
ATOM 690 N N . ILE A 1 92 ? 16.044 -2.406 -13.310 1.00 94.25 92 ILE A N 1
ATOM 691 C CA . ILE A 1 92 ? 15.608 -3.176 -14.481 1.00 94.25 92 ILE A CA 1
ATOM 692 C C . ILE A 1 92 ? 16.784 -3.656 -15.343 1.00 94.25 92 ILE A C 1
ATOM 694 O O . ILE A 1 92 ? 16.735 -4.744 -15.911 1.00 94.25 92 ILE A O 1
ATOM 698 N N . PHE A 1 93 ? 17.892 -2.910 -15.378 1.00 92.81 93 PHE A N 1
ATOM 699 C CA . PHE A 1 93 ? 19.111 -3.309 -16.086 1.00 92.81 93 PHE A CA 1
ATOM 700 C C . PHE A 1 93 ? 19.695 -4.619 -15.581 1.00 92.81 93 PHE A C 1
ATOM 702 O O . PHE A 1 93 ? 20.081 -5.474 -16.381 1.00 92.81 93 PHE A O 1
ATOM 709 N N . TYR A 1 94 ? 19.746 -4.781 -14.260 1.00 91.88 94 TYR A N 1
ATOM 710 C CA . TYR A 1 94 ? 20.216 -6.009 -13.643 1.00 91.88 94 TYR A CA 1
ATOM 711 C C . TYR A 1 94 ? 19.282 -7.173 -13.983 1.00 91.88 94 TYR A C 1
ATOM 713 O O . TYR A 1 94 ? 19.753 -8.254 -14.323 1.00 91.88 94 TYR A O 1
ATOM 721 N N . HIS A 1 95 ? 17.968 -6.948 -13.976 1.00 92.38 95 HIS A N 1
ATOM 722 C CA . HIS A 1 95 ? 16.997 -7.984 -14.330 1.00 92.38 95 HIS A CA 1
ATOM 723 C C . HIS A 1 95 ? 17.067 -8.395 -15.809 1.00 92.38 95 HIS A C 1
ATOM 725 O O . HIS A 1 95 ? 16.891 -9.569 -16.123 1.00 92.38 95 HIS A O 1
ATOM 731 N N . LEU A 1 96 ? 17.376 -7.461 -16.714 1.00 92.81 96 LEU A N 1
ATOM 732 C CA . LEU A 1 96 ? 17.485 -7.733 -18.151 1.00 92.81 96 LEU A CA 1
ATOM 733 C C . LEU A 1 96 ? 18.813 -8.388 -18.554 1.00 92.81 96 LEU A C 1
ATOM 735 O O . LEU A 1 96 ? 18.835 -9.256 -19.424 1.00 92.81 96 LEU A O 1
ATOM 739 N N . GLY A 1 97 ? 19.931 -7.940 -17.978 1.00 88.69 97 GLY A N 1
ATOM 740 C CA . GLY A 1 97 ? 21.278 -8.317 -18.427 1.00 88.69 97 GLY A CA 1
ATOM 741 C C . GLY A 1 97 ? 22.152 -9.003 -17.378 1.00 88.69 97 GLY A C 1
ATOM 742 O O . GLY A 1 97 ? 23.307 -9.336 -17.663 1.00 88.69 97 GLY A O 1
ATOM 743 N N . GLY A 1 98 ? 21.644 -9.195 -16.162 1.00 89.31 98 GLY A N 1
ATOM 744 C CA . GLY A 1 98 ? 22.424 -9.660 -15.022 1.00 89.31 98 GLY A CA 1
ATOM 745 C C . GLY A 1 98 ? 23.566 -8.705 -14.667 1.00 89.31 98 GLY A C 1
ATOM 746 O O . GLY A 1 98 ? 23.600 -7.542 -15.066 1.00 89.31 98 GLY A O 1
ATOM 747 N N . ARG A 1 99 ? 24.562 -9.216 -13.937 1.00 86.50 99 ARG A N 1
ATOM 748 C CA . ARG A 1 99 ? 25.720 -8.426 -13.480 1.00 86.50 99 ARG A CA 1
ATOM 749 C C . ARG A 1 99 ? 26.639 -7.957 -14.616 1.00 86.50 99 ARG A C 1
ATOM 751 O O . ARG A 1 99 ? 27.259 -6.909 -14.499 1.00 86.50 99 ARG A O 1
ATOM 758 N N . PHE A 1 100 ? 26.760 -8.739 -15.688 1.00 87.06 100 PHE A N 1
ATOM 759 C CA . PHE A 1 100 ? 27.788 -8.531 -16.717 1.00 87.06 100 PHE A CA 1
ATOM 760 C C . PHE A 1 100 ? 27.297 -7.768 -17.951 1.00 87.06 100 PHE A C 1
ATOM 762 O O . PHE A 1 100 ? 28.117 -7.303 -18.737 1.00 87.06 100 PHE A O 1
ATOM 769 N N . ARG A 1 101 ? 25.977 -7.662 -18.160 1.00 87.31 101 ARG A N 1
ATOM 770 C CA . ARG A 1 101 ? 25.384 -7.012 -19.345 1.00 87.31 101 ARG A CA 1
ATOM 771 C C . ARG A 1 101 ? 24.242 -6.058 -18.987 1.00 87.31 101 ARG A C 1
ATOM 773 O O . ARG A 1 101 ? 23.363 -5.830 -19.819 1.00 87.31 101 ARG A O 1
ATOM 780 N N . ALA A 1 102 ? 24.253 -5.524 -17.764 1.00 90.62 102 ALA A N 1
ATOM 781 C CA . ALA A 1 102 ? 23.225 -4.633 -17.234 1.00 90.62 102 ALA A CA 1
ATOM 782 C C . ALA A 1 102 ? 22.966 -3.443 -18.178 1.00 90.62 102 ALA A C 1
ATOM 784 O O . ALA A 1 102 ? 23.763 -2.513 -18.253 1.00 90.62 102 ALA A O 1
ATOM 785 N N . SER A 1 103 ? 21.881 -3.511 -18.954 1.00 92.00 103 SER A N 1
ATOM 786 C CA . SER A 1 103 ? 21.486 -2.512 -19.957 1.00 92.00 103 SER A CA 1
ATOM 787 C C . SER A 1 103 ? 20.119 -2.871 -20.556 1.00 92.00 103 SER A C 1
ATOM 789 O O . SER A 1 103 ? 19.598 -3.958 -20.307 1.00 92.00 103 SER A O 1
ATOM 791 N N . TYR A 1 104 ? 19.567 -2.005 -21.412 1.00 92.88 104 TYR A N 1
ATOM 792 C CA . TYR A 1 104 ? 18.400 -2.336 -22.245 1.00 92.88 104 TYR A CA 1
ATOM 793 C C . TYR A 1 104 ? 18.733 -3.184 -23.476 1.00 92.88 104 TYR A C 1
ATOM 795 O O . TYR A 1 104 ? 17.824 -3.652 -24.158 1.00 92.88 104 TYR A O 1
ATOM 803 N N . ARG A 1 105 ? 20.017 -3.403 -23.785 1.00 94.06 105 ARG A N 1
ATOM 804 C CA . ARG A 1 105 ? 20.417 -4.102 -25.010 1.00 94.06 105 ARG A CA 1
ATOM 805 C C . ARG A 1 105 ? 19.811 -5.510 -25.124 1.00 94.06 105 ARG A C 1
ATOM 807 O O . ARG A 1 105 ? 19.282 -5.802 -26.189 1.00 94.06 105 ARG A O 1
ATOM 814 N N . PRO A 1 106 ? 19.770 -6.347 -24.065 1.00 94.44 106 PRO A N 1
ATOM 815 C CA . PRO A 1 106 ? 19.085 -7.636 -24.132 1.00 94.44 106 PRO A CA 1
ATOM 816 C C . PRO A 1 106 ? 17.604 -7.520 -24.512 1.00 94.44 106 PRO A C 1
ATOM 818 O O . PRO A 1 106 ? 17.127 -8.315 -25.314 1.00 94.44 106 PRO A O 1
ATOM 821 N N . LEU A 1 107 ? 16.878 -6.529 -23.985 1.00 94.38 107 LEU A N 1
ATOM 822 C CA . LEU A 1 107 ? 15.479 -6.301 -24.356 1.00 94.38 107 LEU A CA 1
ATOM 823 C C . LEU A 1 107 ? 15.369 -5.873 -25.823 1.00 94.38 107 LEU A C 1
ATOM 825 O O . LEU A 1 107 ? 14.642 -6.495 -26.593 1.00 94.38 107 LEU A O 1
ATOM 829 N N . ASN A 1 108 ? 16.131 -4.852 -26.213 1.00 95.31 108 ASN A N 1
ATOM 830 C CA . ASN A 1 108 ? 16.086 -4.282 -27.557 1.00 95.31 108 ASN A CA 1
ATOM 831 C C . ASN A 1 108 ? 16.460 -5.313 -28.626 1.00 95.31 108 ASN A C 1
ATOM 833 O O . ASN A 1 108 ? 15.744 -5.443 -29.613 1.00 95.31 108 ASN A O 1
ATOM 837 N N . ASP A 1 109 ? 17.527 -6.088 -28.414 1.00 96.06 109 ASP A N 1
ATOM 838 C CA . ASP A 1 109 ? 17.975 -7.116 -29.357 1.00 96.06 109 ASP A CA 1
ATOM 839 C C . ASP A 1 109 ? 16.892 -8.190 -29.554 1.00 96.06 109 ASP A C 1
ATOM 841 O O . ASP A 1 109 ? 16.669 -8.638 -30.679 1.00 96.06 109 ASP A O 1
ATOM 845 N N . ASN A 1 110 ? 16.183 -8.577 -28.483 1.00 95.88 110 ASN A N 1
ATOM 846 C CA . ASN A 1 110 ? 15.077 -9.536 -28.566 1.00 95.88 110 ASN A CA 1
ATOM 847 C C . ASN A 1 110 ? 13.804 -8.941 -29.190 1.00 95.88 110 ASN A C 1
ATOM 849 O O . ASN A 1 110 ? 13.000 -9.695 -29.730 1.00 95.88 110 ASN A O 1
ATOM 853 N N . ILE A 1 111 ? 13.622 -7.618 -29.162 1.00 97.75 111 ILE A N 1
ATOM 854 C CA . ILE A 1 111 ? 12.560 -6.958 -29.933 1.00 97.75 111 ILE A CA 1
ATOM 855 C C . ILE A 1 111 ? 12.930 -6.915 -31.421 1.00 97.75 111 ILE A C 1
ATOM 857 O O . ILE A 1 111 ? 12.150 -7.347 -32.265 1.00 97.75 111 ILE A O 1
ATOM 861 N N . ILE A 1 112 ? 14.143 -6.456 -31.746 1.00 97.94 112 ILE A N 1
ATOM 862 C CA . ILE A 1 112 ? 14.633 -6.299 -33.126 1.00 97.94 112 ILE A CA 1
ATOM 863 C C . ILE A 1 112 ? 14.649 -7.636 -33.871 1.00 97.94 112 ILE A C 1
ATOM 865 O O . ILE A 1 112 ? 14.263 -7.699 -35.035 1.00 97.94 112 ILE A O 1
ATOM 869 N N . ASN A 1 113 ? 15.075 -8.716 -33.212 1.00 97.88 113 ASN A N 1
ATOM 870 C CA . ASN A 1 113 ? 15.116 -10.045 -33.825 1.00 97.88 113 ASN A CA 1
ATOM 871 C C . ASN A 1 113 ? 13.757 -10.777 -33.833 1.00 97.88 113 ASN A C 1
ATOM 873 O O . ASN A 1 113 ? 13.690 -11.916 -34.293 1.00 97.88 113 ASN A O 1
ATOM 877 N N . GLY A 1 114 ? 12.693 -10.152 -33.317 1.00 97.38 114 GLY A N 1
ATOM 878 C CA . GLY A 1 114 ? 11.328 -10.679 -33.334 1.00 97.38 114 GLY A CA 1
ATOM 879 C C . GLY A 1 114 ? 10.989 -11.710 -32.250 1.00 97.38 114 GLY A C 1
ATOM 880 O O . GLY A 1 114 ? 9.884 -12.251 -32.275 1.00 97.38 114 GLY A O 1
ATOM 881 N N . ARG A 1 115 ? 11.879 -11.993 -31.287 1.00 97.50 115 ARG A N 1
ATOM 882 C CA . ARG A 1 115 ? 11.580 -12.896 -30.153 1.00 97.50 115 ARG A CA 1
ATOM 883 C C . ARG A 1 115 ? 10.573 -12.302 -29.169 1.00 97.50 115 ARG A C 1
ATOM 885 O O . ARG A 1 115 ? 9.776 -13.037 -28.595 1.00 97.50 115 ARG A O 1
ATOM 892 N N . ILE A 1 116 ? 10.610 -10.988 -28.972 1.00 96.94 116 ILE A N 1
ATOM 893 C CA . ILE A 1 116 ? 9.638 -10.217 -28.194 1.00 96.94 116 ILE A CA 1
ATOM 894 C C . ILE A 1 116 ? 8.954 -9.246 -29.154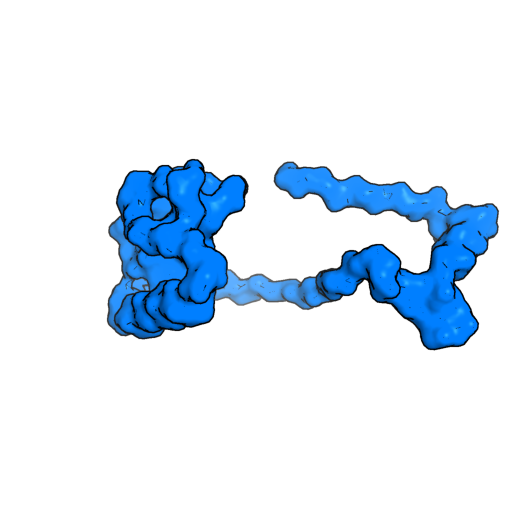 1.00 96.94 116 ILE A C 1
ATOM 896 O O . ILE A 1 116 ? 9.612 -8.543 -29.908 1.00 96.94 116 ILE A O 1
ATOM 900 N N . ARG A 1 117 ? 7.621 -9.175 -29.131 1.00 97.44 117 ARG A N 1
ATOM 901 C CA . ARG A 1 117 ? 6.875 -8.297 -30.051 1.00 97.44 117 ARG A CA 1
ATOM 902 C C . ARG A 1 117 ? 7.059 -6.803 -29.747 1.00 97.44 117 ARG A C 1
ATOM 904 O O . ARG A 1 117 ? 6.971 -5.980 -30.648 1.00 97.44 117 ARG A O 1
ATOM 911 N N . GLY A 1 118 ? 7.255 -6.455 -28.481 1.00 95.44 118 GLY A N 1
ATOM 912 C CA . GLY A 1 118 ? 7.327 -5.082 -27.989 1.00 95.44 118 GLY A CA 1
ATOM 913 C C . GLY A 1 118 ? 6.964 -5.021 -26.507 1.00 95.44 118 GLY A C 1
ATOM 914 O O . GLY A 1 118 ? 6.941 -6.051 -25.835 1.00 95.44 118 GLY A O 1
ATOM 915 N N . ALA A 1 119 ? 6.658 -3.824 -26.009 1.00 94.56 119 ALA A N 1
ATOM 916 C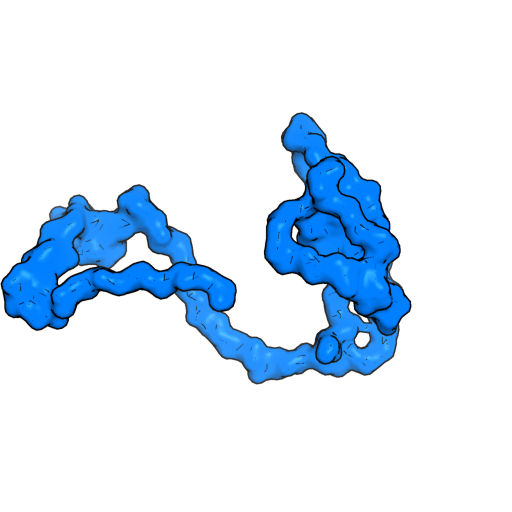 CA . ALA A 1 119 ? 6.224 -3.598 -24.632 1.00 94.56 119 ALA A CA 1
ATOM 917 C C . ALA A 1 119 ? 4.787 -3.056 -24.595 1.0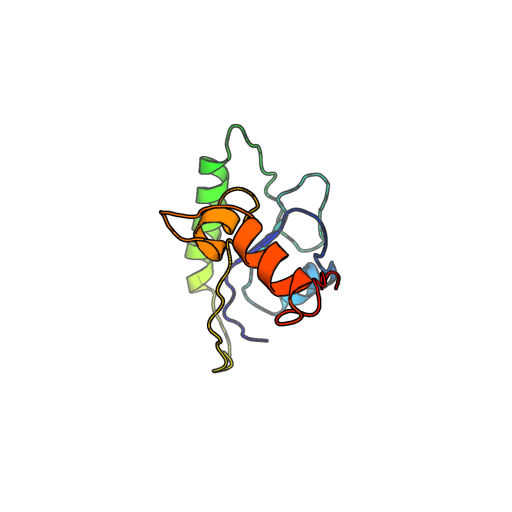0 94.56 119 ALA A C 1
ATOM 919 O O . ALA A 1 119 ? 4.379 -2.312 -25.487 1.00 94.56 119 ALA A O 1
ATOM 920 N N . ALA A 1 120 ? 4.038 -3.410 -23.552 1.00 96.44 120 ALA A N 1
ATOM 921 C CA . ALA A 1 120 ? 2.708 -2.878 -23.274 1.00 96.44 120 ALA A CA 1
ATOM 922 C C . ALA A 1 120 ? 2.614 -2.501 -21.791 1.00 96.44 120 ALA A C 1
ATOM 924 O O . ALA A 1 120 ? 2.991 -3.291 -20.927 1.00 96.44 120 ALA A O 1
ATOM 925 N N . GLY A 1 121 ? 2.126 -1.294 -21.508 1.00 95.88 121 GLY A N 1
ATOM 926 C CA . GLY A 1 121 ? 1.839 -0.839 -20.151 1.00 95.88 121 GLY A CA 1
ATOM 927 C C . GLY A 1 121 ? 0.378 -1.102 -19.813 1.00 95.88 121 GLY A C 1
ATOM 928 O O . GLY A 1 121 ? -0.506 -0.538 -20.453 1.00 95.88 121 GLY A O 1
ATOM 929 N N . VAL A 1 122 ? 0.125 -1.948 -18.819 1.00 96.50 122 VAL A N 1
ATOM 930 C CA . VAL A 1 122 ? -1.217 -2.147 -18.260 1.00 96.50 122 VAL A CA 1
ATOM 931 C C . VAL A 1 122 ? -1.348 -1.217 -17.058 1.00 96.50 122 VAL A C 1
ATOM 933 O O . VAL A 1 122 ? -0.667 -1.409 -16.053 1.00 96.50 122 VAL A O 1
ATOM 936 N N . VAL A 1 123 ? -2.172 -0.177 -17.192 1.00 95.38 123 VAL A N 1
ATOM 937 C CA . VAL A 1 123 ? -2.392 0.863 -16.175 1.00 95.38 123 VAL A CA 1
ATOM 938 C C . VAL A 1 123 ? -3.885 1.147 -16.040 1.00 95.38 123 VAL A C 1
ATOM 940 O O . VAL A 1 123 ? -4.613 1.057 -17.026 1.00 95.38 123 VAL A O 1
ATOM 943 N N . GLY A 1 124 ? -4.331 1.523 -14.843 1.00 91.00 124 GLY A N 1
ATOM 944 C CA . GLY A 1 124 ? -5.719 1.911 -14.588 1.00 91.00 124 GLY A CA 1
ATOM 945 C C . GLY A 1 124 ? -6.346 1.199 -13.392 1.00 91.00 124 GLY A C 1
ATOM 946 O O . GLY A 1 124 ? -5.672 0.456 -12.677 1.00 91.00 124 GLY A O 1
ATOM 947 N N . CYS A 1 125 ? -7.636 1.481 -13.207 1.00 72.94 125 CYS A N 1
ATOM 948 C CA . CYS A 1 125 ? -8.529 0.875 -12.223 1.00 72.94 125 CYS A CA 1
ATOM 949 C C . CYS A 1 125 ? -9.468 -0.125 -12.903 1.00 72.94 125 CYS A C 1
ATOM 951 O O . CYS A 1 125 ? -9.825 0.129 -14.078 1.00 72.94 125 CYS A O 1
#

Radius of gyration: 21.9 Å; chains: 1; bounding box: 49×36×56 Å

Sequence (125 aa):
MTGVVDLMAVDVQCIMPALGSLCGCFHTKLITTSPKCKIAGAEHIEFHEDRAVEIAREIIKIAIENFSNRKGKVNIPNVTEHGIAGFTTENIFYHLGGRFRASYRPLNDNIINGRIRGAAGVVGC

InterPro domains:
  IPR004137 Hydroxylamine reductase/Ni-containing CO dehydrogenase [PF03063] (1-125)
  IPR004137 Hydroxylamine reductase/Ni-containing CO dehydrogenase [PTHR30109] (1-125)
  IPR011254 Prismane-like superfamily [SSF56821] (2-125)
  IPR016099 Prismane-like, alpha/beta-sandwich [G3DSA:3.40.50.2030] (1-85)
  IPR016099 Prismane-like, alpha/beta-sandwich [G3DSA:3.40.50.2030] (86-125)

pLDDT: mean 95.07, std 3.8, range [72.94, 98.56]

Organism: NCBI:txid412755

Foldseek 3Di:
DFLQALEDEDEDPPDDLCVLVVCVVHLYAYEYAYPVDDHHNHHYDHADPVCNVVSVVVRVVSSVVSNVVRDDDGDDDPDDDDDDDDDDPVCVQCVQQNPPRRDCCSVVVCCVVVVDVDDDDDDDD